Protein AF-A0A662SC25-F1 (afdb_monomer)

Radius of gyration: 15.69 Å; Cα contacts (8 Å, |Δi|>4): 34; chains: 1; bounding box: 32×18×50 Å

Nearest PDB structures (foldseek):
  6cda-assembly1_A-2  TM=9.627E-01  e=2.920E-02  Staphylococcus aureus
  1r1v-assembly2_B  TM=9.027E-01  e=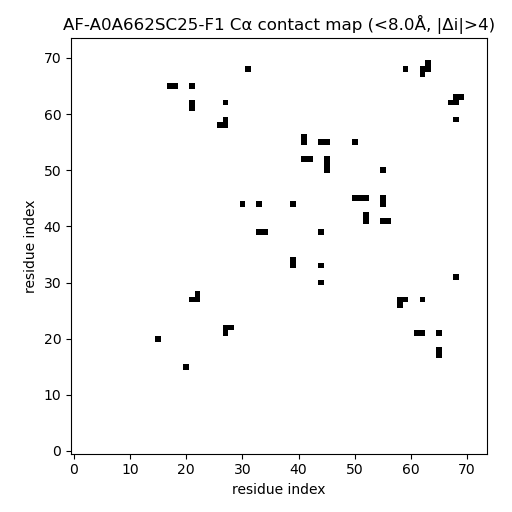2.411E-02  Staphylococcus aureus
  8qkf-assembly1_A 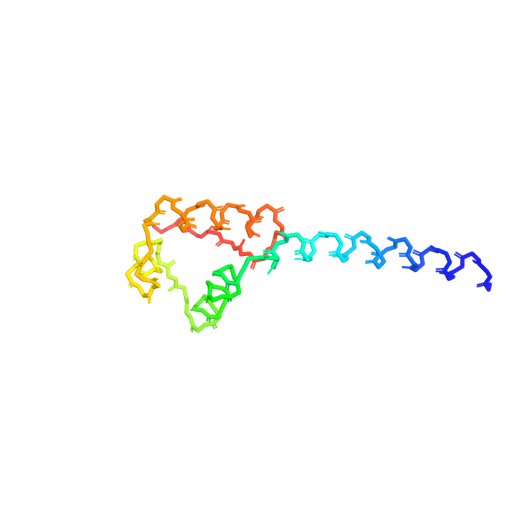 TM=9.316E-01  e=3.535E-02  Mycolicibacterium smegmatis
  6cdb-assembly1_A  TM=8.381E-01  e=1.543E-02  Staphylococcus aureus
  7p6f-assembly1_BBB  TM=9.332E-01  e=6.689E-02  Streptomyces griseus

Secondary structure (DSSP, 8-state):
-HHHHHHHHHHHHHHHHHHHHHHSSHHHHHHHHHHHHS---HHHHHHHTT--HHHHHHHHHHHHHTTS------

pLDDT: mean 93.85, std 8.25, range [56.16, 98.5]

Foldseek 3Di:
DVVVVVVVVVVVVVVCCLVCVLPVDVLLVVVLVVVVVHDDDLVVSCVVVVHDSVVSVVSVVSCVVSVNDDDDDD

Structure (mmCIF, N/CA/C/O backbone):
data_AF-A0A662SC25-F1
#
_entry.id   AF-A0A662SC25-F1
#
loop_
_atom_site.group_PDB
_atom_site.id
_atom_site.type_symbol
_atom_site.label_atom_id
_atom_site.label_alt_id
_atom_site.label_comp_id
_atom_site.label_asym_id
_atom_site.label_entity_id
_atom_site.label_seq_id
_atom_site.pdbx_PDB_ins_code
_atom_site.Cartn_x
_atom_site.Ca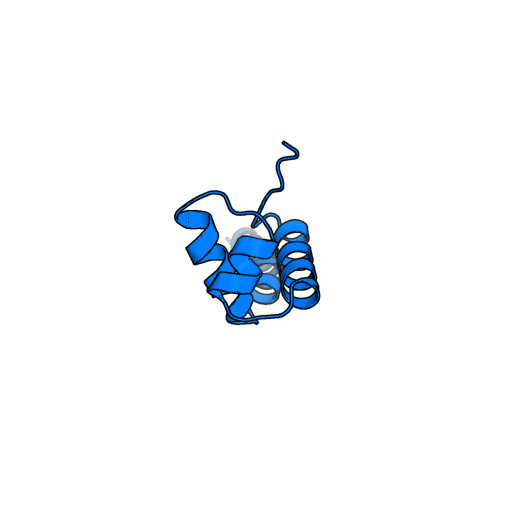rtn_y
_atom_site.Cartn_z
_atom_site.occupancy
_atom_site.B_iso_or_equiv
_atom_site.auth_seq_id
_atom_site.auth_comp_id
_atom_site.auth_asym_id
_atom_site.auth_atom_id
_atom_site.pdbx_PDB_model_num
ATOM 1 N N . MET A 1 1 ? 9.277 -8.608 -36.860 1.00 56.16 1 MET A N 1
ATOM 2 C CA . MET A 1 1 ? 9.944 -9.608 -35.996 1.00 56.16 1 MET A CA 1
ATOM 3 C C . MET A 1 1 ? 10.813 -8.992 -34.897 1.00 56.16 1 MET A C 1
ATOM 5 O O . MET A 1 1 ? 10.468 -9.200 -33.748 1.00 56.16 1 MET A O 1
ATOM 9 N N . ASN A 1 2 ? 11.857 -8.185 -35.159 1.00 61.28 2 ASN A N 1
ATOM 10 C CA . ASN A 1 2 ? 12.686 -7.615 -34.064 1.00 61.28 2 ASN A CA 1
ATOM 11 C C . ASN A 1 2 ? 12.105 -6.369 -33.357 1.00 61.28 2 ASN A C 1
ATOM 13 O O . ASN A 1 2 ? 12.426 -6.102 -32.201 1.00 61.28 2 ASN A O 1
ATOM 17 N N . LYS A 1 3 ? 11.253 -5.589 -34.033 1.00 68.69 3 LYS A N 1
ATOM 18 C CA . LYS A 1 3 ? 10.612 -4.397 -33.446 1.00 68.69 3 LYS A CA 1
ATOM 19 C C . LYS A 1 3 ? 9.512 -4.772 -32.443 1.00 68.69 3 LYS A C 1
ATOM 21 O O . LYS A 1 3 ? 9.332 -4.089 -31.439 1.00 68.69 3 LYS A O 1
ATOM 26 N N . ASP A 1 4 ? 8.841 -5.891 -32.701 1.00 83.38 4 ASP A N 1
ATOM 27 C CA . ASP A 1 4 ? 7.707 -6.382 -31.917 1.00 83.38 4 ASP A CA 1
ATOM 28 C C . ASP A 1 4 ? 8.167 -6.909 -30.551 1.00 83.38 4 ASP A C 1
ATOM 30 O O . ASP A 1 4 ? 7.579 -6.564 -29.528 1.00 83.38 4 ASP A O 1
ATOM 34 N N . ILE A 1 5 ? 9.291 -7.639 -30.519 1.00 93.44 5 ILE A N 1
ATOM 35 C CA . ILE A 1 5 ? 9.902 -8.143 -29.279 1.00 93.44 5 ILE A CA 1
ATOM 36 C C . ILE A 1 5 ? 10.404 -6.989 -28.403 1.00 93.44 5 ILE A C 1
ATOM 38 O O . ILE A 1 5 ? 10.071 -6.938 -27.224 1.00 93.44 5 ILE A O 1
ATOM 42 N N . LYS A 1 6 ? 11.124 -6.012 -28.974 1.00 92.75 6 LYS A N 1
ATOM 43 C CA . LYS A 1 6 ? 11.602 -4.841 -28.210 1.00 92.75 6 LYS A CA 1
ATOM 44 C C . LYS A 1 6 ? 10.456 -4.020 -27.616 1.00 92.75 6 LYS A C 1
ATOM 46 O O . LYS A 1 6 ? 10.558 -3.522 -26.499 1.00 92.75 6 LYS A O 1
ATOM 51 N N . SER A 1 7 ? 9.353 -3.870 -28.354 1.00 94.56 7 SER A N 1
ATOM 52 C CA . SER A 1 7 ? 8.165 -3.182 -27.837 1.00 94.56 7 SER A CA 1
ATOM 53 C C . SER A 1 7 ? 7.507 -3.958 -26.695 1.00 94.56 7 SER A C 1
ATOM 55 O O . SER A 1 7 ? 7.067 -3.345 -25.722 1.00 94.56 7 SER A O 1
ATOM 57 N N . LEU A 1 8 ? 7.446 -5.288 -26.799 1.00 95.44 8 LEU A N 1
ATOM 58 C CA . LEU A 1 8 ? 6.927 -6.143 -25.738 1.00 95.44 8 LEU A CA 1
ATOM 59 C C . LEU A 1 8 ? 7.790 -6.054 -24.475 1.00 95.44 8 LEU A C 1
ATOM 61 O O . LEU A 1 8 ? 7.246 -5.826 -23.400 1.00 95.44 8 LEU A O 1
ATOM 65 N N . GLU A 1 9 ? 9.110 -6.164 -24.609 1.00 96.94 9 GLU A N 1
ATOM 66 C CA . GLU A 1 9 ? 10.053 -6.081 -23.489 1.00 96.94 9 GLU A CA 1
ATOM 67 C C . GLU A 1 9 ? 9.913 -4.758 -22.725 1.00 96.94 9 GLU A C 1
ATOM 69 O O . GLU A 1 9 ? 9.770 -4.759 -21.504 1.00 96.94 9 GLU A O 1
ATOM 74 N N . LEU A 1 10 ? 9.827 -3.628 -23.439 1.00 96.44 10 LEU A N 1
ATOM 75 C CA . LEU A 1 10 ? 9.594 -2.324 -22.814 1.00 96.44 10 LEU A CA 1
ATOM 76 C C . LEU A 1 10 ? 8.273 -2.289 -22.030 1.00 96.44 10 LEU A C 1
ATOM 78 O O . LEU A 1 10 ? 8.237 -1.816 -20.895 1.00 96.44 10 LEU A O 1
ATOM 82 N N . LYS A 1 11 ? 7.182 -2.801 -22.613 1.00 95.50 11 LYS A N 1
ATOM 83 C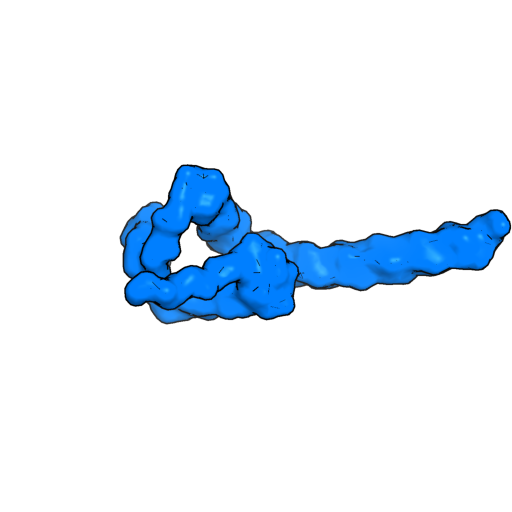 CA . LYS A 1 11 ? 5.872 -2.850 -21.943 1.00 95.50 11 LYS A CA 1
ATOM 84 C C . LYS A 1 11 ? 5.910 -3.730 -20.694 1.00 95.50 11 LYS A C 1
ATOM 86 O O . LYS A 1 11 ? 5.342 -3.348 -19.673 1.00 95.50 11 LYS A O 1
ATOM 91 N N . VAL A 1 12 ? 6.573 -4.883 -20.772 1.00 96.12 12 VAL A N 1
ATOM 92 C CA . VAL A 1 12 ? 6.719 -5.812 -19.646 1.00 96.12 12 VAL A CA 1
ATOM 93 C C . VAL A 1 12 ? 7.556 -5.185 -18.537 1.00 96.12 12 VAL A C 1
ATOM 95 O O . VAL A 1 12 ? 7.139 -5.245 -17.386 1.00 96.12 12 VAL A O 1
ATOM 98 N N . ASN A 1 13 ? 8.663 -4.515 -18.861 1.00 96.19 13 ASN A N 1
ATOM 99 C CA . ASN A 1 13 ? 9.493 -3.835 -17.864 1.00 96.19 13 ASN A CA 1
ATOM 100 C C . ASN A 1 13 ? 8.719 -2.723 -17.146 1.00 96.19 13 ASN A C 1
ATOM 102 O O . ASN A 1 13 ? 8.707 -2.683 -15.917 1.00 96.19 13 ASN A O 1
ATOM 106 N N . LEU A 1 14 ? 7.977 -1.892 -17.886 1.00 93.62 14 LEU A N 1
ATOM 107 C CA . LEU A 1 14 ? 7.120 -0.858 -17.293 1.00 93.62 14 LEU A CA 1
ATOM 108 C C . LEU A 1 14 ? 6.027 -1.457 -16.393 1.00 93.62 14 LEU A C 1
ATOM 110 O O . LEU A 1 14 ? 5.731 -0.925 -15.320 1.00 93.62 14 LEU A O 1
ATOM 114 N N . LEU A 1 15 ? 5.427 -2.577 -16.810 1.00 92.94 15 LEU A N 1
ATOM 115 C CA . LEU A 1 15 ? 4.431 -3.285 -16.008 1.00 92.94 15 LEU A CA 1
ATOM 116 C C . LEU A 1 15 ? 5.052 -3.875 -14.735 1.00 92.94 15 LEU A C 1
ATOM 118 O O . LEU A 1 15 ? 4.488 -3.711 -13.652 1.00 92.94 15 LEU A O 1
ATOM 122 N N . HIS A 1 16 ? 6.210 -4.520 -14.861 1.00 94.06 16 HIS A N 1
ATOM 123 C CA . HIS A 1 16 ? 6.962 -5.105 -13.758 1.00 94.06 16 HIS A CA 1
ATOM 124 C C . HIS A 1 16 ? 7.352 -4.036 -12.736 1.00 94.06 16 HIS A C 1
ATOM 126 O O . HIS A 1 16 ? 7.052 -4.186 -11.556 1.00 94.06 16 HIS A O 1
ATOM 132 N N . GLU A 1 17 ? 7.926 -2.912 -13.166 1.00 91.75 17 GLU A N 1
ATOM 133 C CA . GLU A 1 17 ? 8.254 -1.794 -12.273 1.00 91.75 17 GLU A CA 1
ATOM 134 C C . GLU A 1 17 ? 7.019 -1.276 -11.529 1.00 91.75 17 GLU A C 1
ATOM 136 O O . GLU A 1 17 ? 7.065 -1.032 -10.317 1.00 91.75 17 GLU A O 1
ATOM 141 N N . ARG A 1 18 ? 5.882 -1.152 -12.223 1.00 89.25 18 ARG A N 1
ATOM 142 C CA . ARG A 1 18 ? 4.630 -0.690 -11.614 1.00 89.25 18 ARG A CA 1
ATOM 143 C C . ARG A 1 18 ? 4.107 -1.666 -10.559 1.00 89.25 18 ARG A C 1
ATOM 145 O O . ARG A 1 18 ? 3.739 -1.221 -9.473 1.00 89.25 18 ARG A O 1
ATOM 152 N N . ILE A 1 19 ? 4.068 -2.961 -10.872 1.00 92.06 19 ILE A N 1
ATOM 153 C CA . ILE A 1 19 ? 3.508 -4.002 -9.996 1.00 92.06 19 ILE A CA 1
ATOM 154 C C . ILE A 1 19 ? 4.478 -4.329 -8.860 1.00 92.06 19 ILE A C 1
ATOM 156 O O . ILE A 1 19 ? 4.115 -4.245 -7.689 1.00 92.06 19 ILE A O 1
ATOM 160 N N . CYS A 1 20 ? 5.731 -4.648 -9.167 1.00 93.81 20 CYS A N 1
ATOM 161 C CA . CYS A 1 20 ? 6.694 -5.105 -8.169 1.00 93.81 20 CYS A CA 1
ATOM 162 C C . CYS A 1 20 ? 7.062 -4.003 -7.173 1.00 93.81 20 CYS A C 1
ATOM 164 O O . CYS A 1 20 ? 7.211 -4.285 -5.985 1.00 93.81 20 CYS A O 1
ATOM 166 N N . SER A 1 21 ? 7.100 -2.729 -7.588 1.00 90.19 21 SER A N 1
ATOM 167 C CA . SER A 1 21 ? 7.274 -1.631 -6.622 1.00 90.19 21 SER A CA 1
ATOM 168 C C . SER A 1 21 ? 6.101 -1.516 -5.640 1.00 90.19 21 SER A C 1
ATOM 170 O O . SER A 1 21 ? 6.301 -1.137 -4.481 1.00 90.19 21 SER A O 1
ATOM 172 N N . ALA A 1 22 ? 4.885 -1.876 -6.066 1.00 93.50 22 ALA A N 1
ATOM 173 C CA . ALA A 1 22 ? 3.692 -1.923 -5.225 1.00 93.50 22 ALA A CA 1
ATOM 174 C C . ALA A 1 22 ? 3.653 -3.159 -4.314 1.00 93.50 22 ALA A C 1
ATOM 176 O O . ALA A 1 22 ? 3.134 -3.072 -3.207 1.00 93.50 22 ALA A O 1
ATOM 177 N N . LEU A 1 23 ? 4.213 -4.287 -4.756 1.00 95.31 23 LEU A N 1
ATOM 178 C CA . LEU A 1 23 ? 4.166 -5.565 -4.038 1.00 95.31 23 LEU A CA 1
ATOM 179 C C . LEU A 1 23 ? 5.424 -5.884 -3.220 1.00 95.31 23 LEU A C 1
ATOM 181 O O . LEU A 1 23 ? 5.401 -6.811 -2.422 1.00 95.31 23 LEU A O 1
ATOM 185 N N . GLY A 1 24 ? 6.502 -5.104 -3.343 1.00 93.75 24 GLY A N 1
ATOM 186 C CA . GLY A 1 24 ? 7.773 -5.353 -2.644 1.00 93.75 24 GLY A CA 1
ATOM 187 C C . GLY A 1 24 ? 7.741 -5.256 -1.109 1.00 93.75 24 GLY A C 1
ATOM 188 O O . GLY A 1 24 ? 8.780 -5.388 -0.480 1.00 93.75 24 GLY A O 1
ATOM 189 N N . ASP A 1 25 ? 6.580 -4.998 -0.498 1.00 95.56 25 ASP A N 1
ATOM 190 C CA . ASP A 1 25 ? 6.380 -5.099 0.955 1.00 95.56 25 ASP A CA 1
ATOM 191 C C . ASP A 1 25 ? 5.271 -6.123 1.201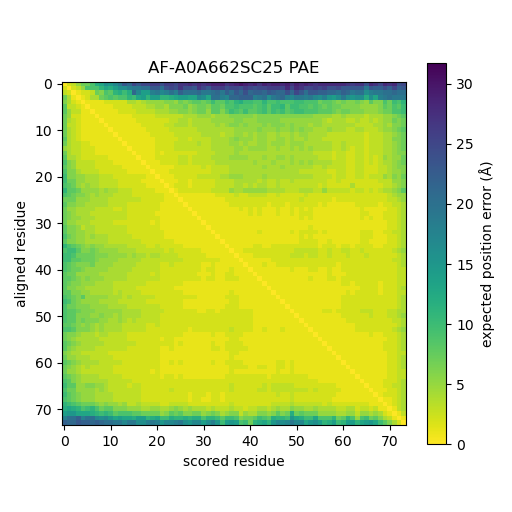 1.00 95.56 25 ASP A C 1
ATOM 193 O O . ASP A 1 25 ? 4.170 -5.984 0.659 1.00 95.56 25 ASP A O 1
ATOM 197 N N . THR A 1 26 ? 5.550 -7.132 2.021 1.00 96.50 26 THR A N 1
ATOM 198 C CA . THR A 1 26 ? 4.625 -8.239 2.287 1.00 96.50 26 THR A CA 1
ATOM 199 C C . THR A 1 26 ? 3.319 -7.781 2.931 1.00 96.50 26 THR A C 1
ATOM 201 O O . THR A 1 26 ? 2.275 -8.372 2.651 1.00 96.50 26 THR A O 1
ATOM 204 N N . ARG A 1 27 ? 3.313 -6.683 3.701 1.00 97.31 27 ARG A N 1
ATOM 205 C CA . ARG A 1 27 ? 2.076 -6.125 4.272 1.00 97.31 27 ARG A CA 1
ATOM 206 C C . ARG A 1 27 ? 1.123 -5.636 3.190 1.00 97.31 27 ARG A C 1
ATOM 208 O O . ARG A 1 27 ? -0.082 -5.779 3.342 1.00 97.31 27 ARG A O 1
ATOM 215 N N . ARG A 1 28 ? 1.632 -5.104 2.073 1.00 98.00 28 ARG A N 1
ATOM 216 C CA . ARG A 1 28 ? 0.779 -4.694 0.942 1.00 98.00 28 ARG A CA 1
ATOM 217 C C . ARG A 1 28 ? 0.090 -5.889 0.295 1.00 98.00 28 ARG A C 1
ATOM 219 O O . ARG A 1 28 ? -1.072 -5.774 -0.071 1.00 98.00 28 ARG A O 1
ATOM 226 N N . ILE A 1 29 ? 0.768 -7.033 0.223 1.00 98.12 29 ILE A N 1
ATOM 227 C CA . ILE A 1 29 ? 0.167 -8.284 -0.250 1.00 98.12 29 ILE A CA 1
ATOM 228 C C . ILE A 1 29 ? -0.934 -8.735 0.720 1.00 98.12 29 ILE A C 1
ATOM 230 O O . ILE A 1 29 ? -2.038 -9.030 0.279 1.00 98.12 29 ILE A O 1
ATOM 234 N N . MET A 1 30 ? -0.679 -8.712 2.033 1.00 98.38 30 MET A N 1
ATOM 235 C CA . MET A 1 30 ? -1.692 -9.049 3.049 1.00 98.38 30 MET A CA 1
ATOM 236 C C . MET A 1 30 ? -2.928 -8.141 2.967 1.00 98.38 30 MET A C 1
ATOM 238 O O . MET A 1 30 ? -4.050 -8.633 3.003 1.00 98.38 30 MET A O 1
ATOM 242 N N . ILE A 1 31 ? -2.732 -6.829 2.790 1.00 98.38 31 ILE A N 1
ATOM 243 C CA . ILE A 1 31 ? -3.826 -5.865 2.596 1.00 98.38 31 ILE A CA 1
ATOM 244 C C . ILE A 1 31 ? -4.676 -6.233 1.371 1.00 98.38 31 ILE A C 1
ATOM 246 O O . ILE A 1 31 ? -5.899 -6.169 1.447 1.00 98.38 31 ILE A O 1
ATOM 250 N N . LEU A 1 32 ? -4.051 -6.629 0.256 1.00 98.00 32 LEU A N 1
ATOM 251 C CA . LEU A 1 32 ? -4.783 -7.047 -0.944 1.00 98.00 32 LEU A CA 1
ATOM 252 C C . LEU A 1 32 ? -5.617 -8.309 -0.704 1.00 98.00 32 LEU A C 1
ATOM 254 O O . LEU A 1 32 ? -6.733 -8.372 -1.202 1.00 98.00 32 LEU A O 1
ATOM 258 N N . TYR A 1 33 ? -5.115 -9.277 0.069 1.00 98.25 33 TYR A N 1
ATOM 259 C CA . TYR A 1 33 ? -5.903 -10.457 0.442 1.00 98.25 33 TYR A CA 1
ATOM 260 C C . TYR A 1 33 ? -7.124 -10.085 1.289 1.00 98.25 33 TYR A C 1
ATOM 262 O O . TYR A 1 33 ? -8.226 -10.508 0.962 1.00 98.25 33 TYR A O 1
ATOM 270 N N . LEU A 1 34 ? -6.955 -9.235 2.308 1.00 98.31 34 LEU A N 1
ATOM 271 C CA . LEU A 1 34 ? -8.074 -8.772 3.139 1.00 98.31 34 LEU A CA 1
ATOM 272 C C . LEU A 1 34 ? -9.148 -8.043 2.312 1.00 98.31 34 LEU A C 1
ATOM 274 O O . LEU A 1 34 ? -10.338 -8.291 2.483 1.00 98.31 34 LEU A O 1
ATOM 278 N N . LEU A 1 35 ? -8.723 -7.176 1.388 1.00 97.62 35 LEU A N 1
ATOM 279 C CA . LEU A 1 35 ? -9.626 -6.414 0.519 1.00 97.62 35 LEU A CA 1
ATOM 280 C C . LEU A 1 35 ? -10.249 -7.248 -0.608 1.00 97.62 35 LEU A C 1
ATOM 282 O O . LEU A 1 35 ? -11.286 -6.868 -1.144 1.00 97.62 35 LEU A O 1
ATOM 286 N N . ALA A 1 36 ? -9.634 -8.371 -0.983 1.00 97.75 36 ALA A N 1
ATOM 287 C CA . ALA A 1 36 ? -10.219 -9.311 -1.935 1.00 97.75 36 ALA A CA 1
ATOM 288 C C . ALA A 1 36 ? -11.386 -10.103 -1.321 1.00 97.75 36 ALA A C 1
ATOM 290 O O . ALA A 1 36 ? -12.266 -10.547 -2.056 1.00 97.75 36 ALA A O 1
ATOM 291 N N . GLU A 1 37 ? -11.402 -10.277 0.004 1.00 97.44 37 GLU A N 1
ATOM 292 C CA . GLU A 1 37 ? -12.504 -10.930 0.719 1.00 97.44 37 GLU A CA 1
ATOM 293 C C . GLU A 1 37 ? -13.703 -9.996 0.906 1.00 97.44 37 GLU A C 1
ATOM 295 O O . GLU A 1 37 ? -14.846 -10.413 0.709 1.00 97.44 37 GLU A O 1
ATOM 300 N N . LYS A 1 38 ? -13.456 -8.739 1.298 1.00 96.25 38 LYS A N 1
ATOM 301 C CA . LYS A 1 38 ? -14.494 -7.712 1.456 1.00 96.25 38 LYS A CA 1
ATOM 302 C C . LYS A 1 38 ? -13.909 -6.301 1.471 1.00 96.25 38 LYS A C 1
ATOM 304 O O . LYS A 1 38 ? -12.752 -6.098 1.833 1.00 96.25 38 LYS A O 1
ATOM 309 N N . ASP A 1 39 ? -14.757 -5.312 1.200 1.00 96.44 39 ASP A N 1
ATOM 310 C CA . ASP A 1 39 ? -14.438 -3.915 1.491 1.00 96.44 39 ASP A CA 1
ATOM 311 C C . ASP A 1 39 ? -14.152 -3.742 2.992 1.00 96.44 39 ASP A C 1
ATOM 313 O O . ASP A 1 39 ? -14.884 -4.261 3.840 1.00 96.44 39 ASP A O 1
ATOM 317 N N . MET A 1 40 ? -13.096 -2.995 3.320 1.00 97.19 40 MET A N 1
ATOM 318 C CA . MET A 1 40 ? -12.707 -2.700 4.699 1.00 97.19 40 MET A CA 1
ATOM 319 C C . MET A 1 40 ? -12.291 -1.240 4.862 1.00 97.19 40 MET A C 1
ATOM 321 O O . MET A 1 40 ? -11.615 -0.656 4.006 1.00 97.19 40 MET A O 1
ATOM 325 N N . PHE A 1 41 ? -12.627 -0.666 6.012 1.00 97.06 41 PHE A N 1
ATOM 326 C CA . PHE A 1 41 ? -12.076 0.601 6.464 1.00 97.06 41 PHE A CA 1
ATOM 327 C C . PHE A 1 41 ? -10.623 0.442 6.931 1.00 97.06 41 PHE A C 1
ATOM 329 O O . PHE A 1 41 ? -10.147 -0.631 7.302 1.00 97.06 41 PHE A O 1
ATOM 336 N N . VAL A 1 42 ? -9.888 1.556 6.948 1.00 96.75 42 VAL A N 1
ATOM 337 C CA . VAL A 1 42 ? -8.459 1.571 7.306 1.00 96.75 42 VAL A CA 1
ATOM 338 C C . VAL A 1 42 ? -8.212 1.053 8.730 1.00 96.75 42 VAL A C 1
ATOM 340 O O . VAL A 1 42 ? -7.187 0.418 8.975 1.00 96.75 42 VAL A O 1
ATOM 343 N N . ASN A 1 43 ? -9.128 1.311 9.667 1.00 97.38 43 ASN A N 1
ATOM 344 C CA . ASN A 1 43 ? -9.042 0.811 11.040 1.00 97.38 43 ASN A CA 1
ATOM 345 C C . ASN A 1 43 ? -9.251 -0.710 11.116 1.00 97.38 43 ASN A C 1
ATOM 347 O O . ASN A 1 43 ? -8.483 -1.364 11.810 1.00 97.38 43 ASN A O 1
ATOM 351 N N . GLU A 1 44 ? -10.180 -1.286 10.345 1.00 98.25 44 GLU A N 1
ATOM 352 C CA . GLU A 1 44 ? -10.375 -2.746 10.301 1.00 98.25 44 GLU A CA 1
ATOM 353 C C . GLU A 1 44 ? -9.104 -3.462 9.815 1.00 98.25 44 GLU A C 1
ATOM 355 O O . GLU A 1 44 ? -8.671 -4.452 10.401 1.00 98.25 44 GLU A O 1
ATOM 360 N N . ILE A 1 45 ? -8.447 -2.920 8.783 1.00 98.25 45 ILE A N 1
ATOM 361 C CA . ILE A 1 45 ? -7.176 -3.459 8.268 1.00 98.25 45 ILE A CA 1
ATOM 362 C C . ILE A 1 45 ? -6.050 -3.300 9.305 1.00 98.25 45 ILE A C 1
ATOM 364 O O . ILE A 1 45 ? -5.203 -4.181 9.459 1.00 98.25 45 ILE A O 1
ATOM 368 N N . SER A 1 46 ? -6.022 -2.164 10.009 1.00 98.50 46 SER A N 1
ATOM 369 C CA . SER A 1 46 ? -5.053 -1.871 11.073 1.00 98.50 46 SER A CA 1
ATOM 370 C C . SER A 1 46 ? -5.155 -2.868 12.224 1.00 98.50 46 SER A C 1
ATOM 372 O O . SER A 1 46 ? -4.125 -3.389 12.660 1.00 98.50 46 SER A O 1
ATOM 374 N N . GLU A 1 47 ? -6.376 -3.177 12.654 1.00 98.50 47 GLU A N 1
ATOM 375 C CA . GLU A 1 47 ? -6.667 -4.174 13.682 1.00 98.50 47 GLU A CA 1
ATOM 376 C C . GLU A 1 47 ? -6.308 -5.587 13.204 1.00 98.50 47 GLU A C 1
ATOM 378 O O . GLU A 1 47 ? -5.546 -6.282 13.878 1.00 98.50 47 GLU A O 1
ATOM 383 N N . ALA A 1 48 ? -6.759 -5.986 12.009 1.00 98.25 48 ALA A N 1
ATOM 384 C CA . ALA A 1 48 ? -6.515 -7.323 11.457 1.00 98.25 48 ALA A CA 1
ATOM 385 C C . ALA A 1 48 ? -5.019 -7.653 11.301 1.00 98.25 48 ALA A C 1
ATOM 387 O O . ALA A 1 48 ? -4.604 -8.792 11.512 1.00 98.25 48 ALA A O 1
ATOM 388 N N . LEU A 1 49 ? -4.198 -6.659 10.945 1.00 97.88 49 LEU A N 1
ATOM 389 C CA . LEU A 1 49 ? -2.753 -6.827 10.754 1.00 97.88 49 LEU A CA 1
ATOM 390 C C . LEU A 1 49 ? -1.918 -6.393 11.966 1.00 97.88 49 LEU A C 1
ATOM 392 O O . LEU A 1 49 ? -0.689 -6.338 11.855 1.00 97.88 49 LEU A O 1
ATOM 396 N N . ASN A 1 50 ? -2.556 -6.034 13.088 1.00 97.94 50 ASN A N 1
ATOM 397 C CA . ASN A 1 50 ? -1.909 -5.485 14.285 1.00 97.94 50 ASN A CA 1
ATOM 398 C C . ASN A 1 50 ? -0.819 -4.443 13.946 1.00 97.94 50 ASN A C 1
ATOM 400 O O . ASN A 1 50 ? 0.334 -4.526 14.376 1.00 97.94 50 ASN A O 1
ATOM 404 N N . THR A 1 51 ? -1.158 -3.505 13.061 1.00 97.62 51 THR A N 1
ATOM 405 C CA . THR A 1 51 ? -0.219 -2.543 12.471 1.00 97.62 51 THR A CA 1
ATOM 406 C C . THR A 1 51 ? -0.805 -1.140 12.594 1.00 97.62 51 THR A C 1
ATOM 408 O O . THR A 1 51 ? -1.984 -0.979 12.292 1.00 97.62 51 THR A O 1
ATOM 411 N N . PRO A 1 52 ? -0.027 -0.100 12.960 1.00 98.38 52 PRO A N 1
ATOM 412 C CA . PRO A 1 52 ? -0.558 1.253 13.121 1.00 98.38 52 PRO A CA 1
ATOM 413 C C . PRO A 1 52 ? -1.314 1.768 11.889 1.00 98.38 52 PRO A C 1
ATOM 415 O O . PRO A 1 52 ? -0.860 1.610 10.752 1.00 98.38 52 PRO A O 1
ATOM 418 N N . GLN A 1 53 ? -2.426 2.470 12.113 1.00 98.12 53 GLN A N 1
ATOM 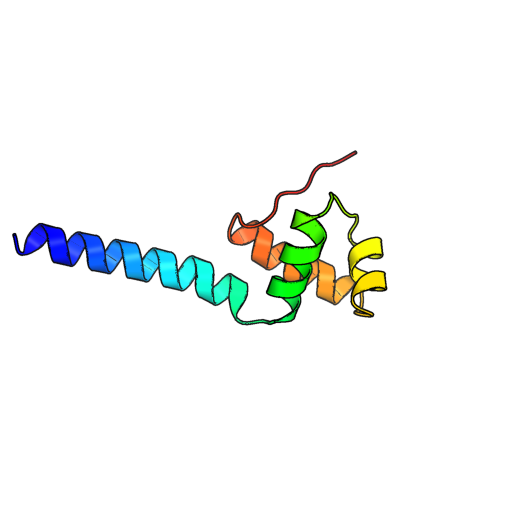419 C CA . GLN A 1 53 ? -3.276 3.008 11.046 1.00 98.12 53 GLN A CA 1
ATOM 420 C C . GLN A 1 53 ? -2.522 3.953 10.090 1.00 98.12 53 GLN A C 1
ATOM 422 O O . GLN A 1 53 ? -2.808 3.982 8.891 1.00 98.12 53 GLN A O 1
ATOM 427 N N . SER A 1 54 ? -1.526 4.699 10.583 1.00 98.00 54 SER A N 1
ATOM 428 C CA . SER A 1 54 ? -0.657 5.553 9.758 1.00 98.00 54 SER A CA 1
ATOM 429 C C . SER A 1 54 ? 0.163 4.736 8.750 1.00 98.00 54 SER A C 1
ATOM 431 O O . SER A 1 54 ? 0.262 5.105 7.577 1.00 98.00 54 SER A O 1
ATOM 433 N N . THR A 1 55 ? 0.682 3.584 9.176 1.00 98.00 55 THR A N 1
ATOM 434 C CA . THR A 1 55 ? 1.399 2.624 8.329 1.00 98.00 55 THR A CA 1
ATOM 435 C C . THR A 1 55 ? 0.470 2.009 7.285 1.00 98.00 55 THR A C 1
ATOM 437 O O . THR A 1 55 ? 0.807 2.001 6.100 1.00 98.00 55 THR A O 1
ATOM 440 N N . ILE A 1 56 ? -0.732 1.575 7.682 1.00 98.31 56 ILE A N 1
ATOM 441 C CA . ILE A 1 56 ? -1.739 1.056 6.741 1.00 98.31 56 ILE A CA 1
ATOM 442 C C . ILE A 1 56 ? -2.140 2.123 5.718 1.00 98.31 56 ILE A C 1
ATOM 444 O O . ILE A 1 56 ? -2.148 1.851 4.519 1.00 98.31 56 ILE A O 1
ATOM 448 N N . SER A 1 57 ? -2.383 3.358 6.160 1.00 97.75 57 SER A N 1
ATOM 4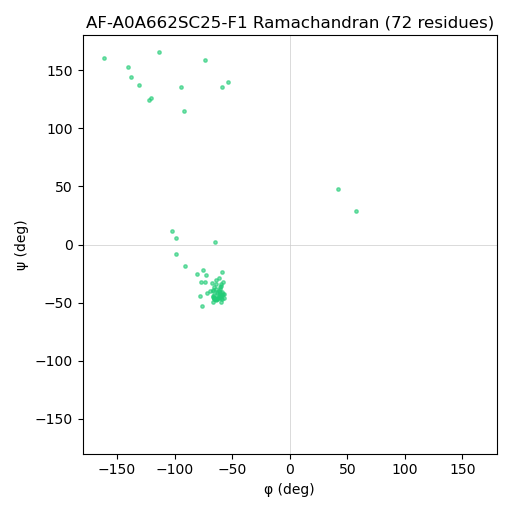49 C CA . SER A 1 57 ? -2.723 4.480 5.275 1.00 97.75 57 SER A CA 1
ATOM 450 C C . SER A 1 57 ? -1.627 4.740 4.241 1.00 97.75 57 SER A C 1
ATOM 452 O O . SER A 1 57 ? -1.921 4.963 3.064 1.00 97.75 57 SER A O 1
ATOM 454 N N . ARG A 1 58 ? -0.354 4.660 4.650 1.00 97.94 58 ARG A N 1
ATOM 455 C CA . ARG A 1 58 ? 0.788 4.773 3.736 1.00 97.94 58 ARG A CA 1
ATOM 456 C C . ARG A 1 58 ? 0.803 3.630 2.718 1.00 97.94 58 ARG A C 1
ATOM 458 O O . ARG A 1 58 ? 0.962 3.897 1.527 1.00 97.94 58 ARG A O 1
ATOM 465 N N . HIS A 1 59 ? 0.610 2.384 3.151 1.00 98.06 59 HIS A N 1
ATOM 466 C CA . HIS A 1 59 ? 0.551 1.230 2.247 1.00 98.06 59 HIS A CA 1
ATOM 467 C C . HIS A 1 59 ? -0.609 1.329 1.246 1.00 98.06 59 HIS A C 1
ATOM 469 O O . HIS A 1 59 ? -0.381 1.165 0.046 1.00 98.06 59 HIS A O 1
ATOM 475 N N . LEU A 1 60 ? -1.814 1.681 1.706 1.00 97.62 60 LEU A N 1
ATOM 476 C CA . LEU A 1 60 ? -2.978 1.939 0.851 1.00 97.62 60 LEU A CA 1
ATOM 477 C C . LEU A 1 60 ? -2.726 3.094 -0.123 1.00 97.62 60 LEU A C 1
ATOM 479 O O . LEU A 1 60 ? -3.150 3.032 -1.273 1.00 97.62 60 LEU A O 1
ATOM 483 N N . GLY A 1 61 ? -1.993 4.129 0.298 1.00 97.00 61 GLY A N 1
ATOM 484 C CA . GLY A 1 61 ? -1.555 5.213 -0.580 1.00 97.00 61 GLY A CA 1
ATOM 485 C C . GLY A 1 61 ? -0.703 4.712 -1.747 1.00 97.00 61 GLY A C 1
ATOM 486 O O . GLY A 1 61 ? -0.974 5.070 -2.893 1.00 97.00 61 GLY A O 1
ATOM 487 N N . VAL A 1 62 ? 0.277 3.843 -1.478 1.00 96.69 62 VAL A N 1
ATOM 488 C CA . VAL A 1 62 ? 1.115 3.253 -2.535 1.00 96.69 62 VAL A CA 1
ATOM 489 C C . VAL A 1 62 ? 0.304 2.331 -3.446 1.00 96.69 62 VAL A C 1
ATOM 491 O O . VAL A 1 62 ? 0.416 2.434 -4.666 1.00 96.69 62 VAL A O 1
ATOM 494 N N . LEU A 1 63 ? -0.541 1.466 -2.880 1.00 97.19 63 LEU A N 1
ATOM 495 C CA . LEU A 1 63 ? -1.406 0.576 -3.662 1.00 97.19 63 LEU A CA 1
ATOM 496 C C . LEU A 1 63 ? -2.369 1.370 -4.562 1.00 97.19 63 LEU A C 1
ATOM 498 O O . LEU A 1 63 ? -2.530 1.035 -5.736 1.00 97.19 63 LEU A O 1
ATOM 502 N N . ARG A 1 64 ? -2.939 2.471 -4.057 1.00 95.81 64 ARG A N 1
ATOM 503 C CA . ARG A 1 64 ? -3.829 3.362 -4.818 1.00 95.81 64 ARG A CA 1
ATOM 504 C C . ARG A 1 64 ? -3.097 4.085 -5.947 1.00 95.81 64 ARG A C 1
ATOM 506 O O . ARG A 1 64 ? -3.600 4.122 -7.064 1.00 95.81 64 ARG A O 1
ATOM 513 N N . GLN A 1 65 ? -1.894 4.613 -5.695 1.00 94.38 65 GLN A N 1
ATOM 514 C CA . GLN A 1 65 ? -1.055 5.236 -6.737 1.00 94.38 65 GLN A CA 1
ATOM 515 C C . GLN A 1 65 ? -0.718 4.271 -7.883 1.00 94.38 65 GLN A C 1
ATOM 517 O O . GLN A 1 65 ? -0.418 4.702 -8.995 1.00 94.38 65 GLN A O 1
ATOM 522 N N . ARG A 1 66 ? -0.758 2.963 -7.614 1.00 93.88 66 ARG A N 1
ATOM 523 C CA . ARG A 1 66 ? -0.494 1.895 -8.583 1.00 93.88 66 ARG A CA 1
ATOM 524 C C . ARG A 1 66 ? -1.774 1.222 -9.095 1.00 93.88 66 ARG A C 1
ATOM 526 O O . ARG A 1 66 ? -1.680 0.202 -9.770 1.00 93.88 66 ARG A O 1
ATOM 533 N N . SER A 1 67 ? -2.942 1.807 -8.808 1.00 93.12 67 SER A N 1
ATOM 534 C CA . SER A 1 67 ? -4.270 1.337 -9.230 1.00 93.12 67 SER A CA 1
ATOM 535 C C . SER A 1 67 ? -4.602 -0.094 -8.793 1.00 93.12 67 SER A C 1
ATOM 537 O O . SER A 1 67 ? -5.349 -0.786 -9.475 1.00 93.12 67 SER A O 1
ATOM 539 N N . MET A 1 68 ? -4.042 -0.547 -7.668 1.00 95.19 68 MET A N 1
ATOM 540 C CA . MET A 1 68 ? -4.306 -1.885 -7.122 1.00 95.19 68 MET A CA 1
ATOM 541 C C . MET A 1 68 ? -5.470 -1.905 -6.129 1.00 95.19 68 MET A C 1
ATOM 543 O O . MET A 1 68 ? -6.004 -2.967 -5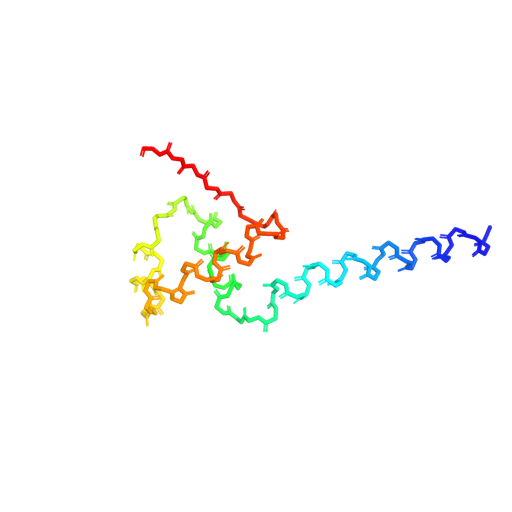.844 1.00 95.19 68 MET A O 1
ATOM 547 N N . VAL A 1 69 ? -5.847 -0.741 -5.597 1.00 96.56 69 VAL A N 1
ATOM 548 C CA . VAL A 1 69 ? -7.010 -0.555 -4.722 1.00 96.56 69 VAL A CA 1
ATOM 549 C C . VAL A 1 69 ? -7.702 0.760 -5.069 1.00 96.56 69 VAL A C 1
ATOM 551 O O . VAL A 1 69 ? -7.055 1.714 -5.518 1.00 96.56 69 VAL A O 1
ATOM 554 N N . SER A 1 70 ? -9.002 0.826 -4.817 1.00 95.56 70 SER A N 1
ATOM 555 C CA . SER A 1 70 ? -9.818 2.038 -4.882 1.00 95.56 70 SER A CA 1
ATOM 556 C C . SER A 1 70 ? -10.314 2.419 -3.488 1.00 95.56 70 SER A C 1
ATOM 558 O O . SER A 1 70 ? -10.223 1.647 -2.539 1.00 95.56 70 SER A O 1
ATOM 560 N N . THR A 1 71 ? -10.804 3.647 -3.352 1.00 92.25 71 THR A N 1
ATOM 561 C CA . THR A 1 71 ? -11.439 4.126 -2.122 1.00 92.25 71 THR A CA 1
ATOM 562 C C . THR A 1 71 ? -12.844 4.585 -2.455 1.00 92.25 71 THR A C 1
ATOM 564 O O . THR A 1 71 ? -12.998 5.481 -3.287 1.00 92.25 71 THR A O 1
ATOM 567 N N . GLU A 1 72 ? -13.842 4.032 -1.781 1.00 89.25 72 GLU A N 1
ATOM 568 C CA . GLU A 1 72 ? -15.195 4.578 -1.784 1.00 89.25 72 GLU A CA 1
ATOM 569 C C . GLU A 1 72 ? -15.366 5.496 -0.573 1.00 89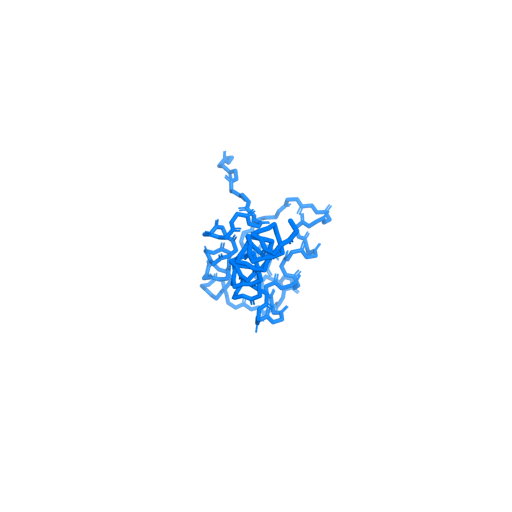.25 72 GLU A C 1
ATOM 571 O O . GLU A 1 72 ? -14.934 5.167 0.532 1.00 89.25 72 GLU A O 1
ATOM 576 N N . ARG A 1 73 ? -15.976 6.667 -0.776 1.00 77.81 73 ARG A N 1
ATOM 577 C CA . ARG A 1 73 ? -16.480 7.473 0.340 1.00 77.81 73 ARG A CA 1
ATOM 578 C C . ARG A 1 73 ? -17.930 7.067 0.560 1.00 77.81 73 ARG A C 1
ATOM 580 O O . ARG A 1 73 ? -18.744 7.272 -0.338 1.00 77.81 73 ARG A O 1
ATOM 587 N N . ARG A 1 74 ? -18.207 6.481 1.719 1.00 64.81 74 ARG A N 1
ATOM 588 C CA . ARG A 1 74 ? -19.559 6.272 2.239 1.00 64.81 74 ARG A CA 1
ATOM 589 C C . ARG A 1 74 ? -19.818 7.266 3.357 1.00 64.81 74 ARG A C 1
ATOM 591 O O . ARG A 1 74 ? -18.832 7.622 4.043 1.00 64.81 74 ARG A O 1
#

Solvent-accessible surface area (backbone atoms only — not comparable to full-atom values): 4404 Å² total; per-residue (Å²): 116,75,67,58,52,54,53,48,51,53,53,48,51,55,49,45,56,51,49,48,69,50,49,75,42,70,66,46,50,52,52,50,54,54,51,71,77,40,90,73,56,66,62,58,54,15,60,77,64,74,41,61,51,70,59,47,52,52,46,50,49,48,30,38,78,60,70,74,49,86,84,84,89,130

Sequence (74 aa):
MNKDIKSLELKVNLLHERICSALGDTRRIMILYLLAEKDMFVNEISEALNTPQSTISRHLGVLRQRSMVSTERR

Mean predicted aligned error: 3.96 Å